Protein AF-A0A392Q2R3-F1 (afdb_monomer_lite)

InterPro domains:
  IPR035892 C2 domain superfamily [SSF49562] (11-77)
  IPR047259 QUIRKY-like [PTHR31425] (8-146)

Organism: NCBI:txid97028

Structure (mmCIF, N/CA/C/O backbone):
data_AF-A0A392Q2R3-F1
#
_entry.id   AF-A0A392Q2R3-F1
#
loop_
_atom_site.group_PDB
_atom_site.id
_atom_site.type_symbol
_atom_site.label_atom_id
_atom_site.label_alt_id
_atom_site.label_comp_id
_atom_site.label_asym_id
_atom_site.label_entity_id
_atom_site.label_seq_id
_atom_site.pdbx_PDB_ins_code
_atom_site.Cartn_x
_atom_site.Cartn_y
_atom_site.Cartn_z
_atom_site.occupancy
_atom_site.B_iso_or_equiv
_atom_site.auth_seq_id
_atom_site.auth_comp_id
_atom_site.auth_asym_id
_atom_site.auth_atom_id
_atom_site.pdbx_PDB_model_num
ATOM 1 N N . MET A 1 1 ? -41.595 -14.490 0.691 1.00 35.50 1 MET A N 1
ATOM 2 C CA . MET A 1 1 ? -40.352 -14.273 1.458 1.00 35.50 1 MET A CA 1
ATOM 3 C C . MET A 1 1 ? -39.769 -12.967 0.968 1.00 35.50 1 MET A C 1
ATOM 5 O O . MET A 1 1 ? -39.323 -12.906 -0.169 1.00 35.50 1 MET A O 1
ATOM 9 N N . PHE A 1 2 ? -39.932 -11.904 1.750 1.00 35.81 2 PHE A N 1
ATOM 10 C CA . PHE A 1 2 ? -39.408 -10.588 1.411 1.00 35.81 2 PHE A CA 1
ATOM 11 C C . PHE A 1 2 ? -37.896 -10.637 1.618 1.00 35.81 2 PHE A C 1
ATOM 13 O O . PHE A 1 2 ? -37.439 -10.858 2.735 1.00 35.81 2 PHE A O 1
ATOM 20 N N . ALA A 1 3 ? -37.138 -10.544 0.528 1.00 39.69 3 ALA A N 1
ATOM 21 C CA . ALA A 1 3 ? -35.714 -10.284 0.609 1.00 39.69 3 ALA A CA 1
ATOM 22 C C . ALA A 1 3 ? -35.568 -8.854 1.131 1.00 39.69 3 ALA A C 1
ATOM 24 O O . ALA A 1 3 ? -35.991 -7.913 0.456 1.00 39.69 3 ALA A O 1
ATOM 25 N N . ASP A 1 4 ? -35.035 -8.708 2.343 1.00 33.91 4 ASP A N 1
ATOM 26 C CA . ASP A 1 4 ? -34.545 -7.422 2.814 1.00 33.91 4 ASP A CA 1
ATOM 27 C C . ASP A 1 4 ? -33.556 -6.912 1.769 1.00 33.91 4 ASP A C 1
ATOM 29 O O . ASP A 1 4 ? -32.521 -7.529 1.504 1.00 33.91 4 ASP A O 1
ATOM 33 N N . VAL A 1 5 ? -33.911 -5.798 1.136 1.00 41.88 5 VAL A N 1
ATOM 34 C CA . VAL A 1 5 ? -32.975 -4.986 0.371 1.00 41.88 5 VAL A CA 1
ATOM 35 C C . VAL A 1 5 ? -32.023 -4.427 1.415 1.00 41.88 5 VAL A C 1
ATOM 37 O O . VAL A 1 5 ? -32.278 -3.383 2.011 1.00 41.88 5 VAL A O 1
ATOM 40 N N . SER A 1 6 ? -30.970 -5.183 1.717 1.00 40.22 6 SER A N 1
ATOM 41 C CA . SER A 1 6 ? -29.863 -4.714 2.530 1.00 40.22 6 SER A CA 1
ATOM 42 C C . SER A 1 6 ? -29.354 -3.448 1.859 1.00 40.22 6 SER A C 1
ATOM 44 O O . SER A 1 6 ? -28.780 -3.524 0.773 1.00 40.22 6 SER A O 1
ATOM 46 N N . GLU A 1 7 ? -29.638 -2.289 2.462 1.00 41.12 7 GLU A N 1
ATOM 47 C CA . GLU A 1 7 ? -28.990 -1.036 2.099 1.00 41.12 7 GLU A CA 1
ATOM 48 C C . GLU A 1 7 ? -27.495 -1.338 1.993 1.00 41.12 7 GLU A C 1
ATOM 50 O O . GLU A 1 7 ? -26.876 -1.687 3.001 1.00 41.12 7 GLU A O 1
ATOM 55 N N . GLU A 1 8 ? -26.927 -1.258 0.785 1.00 47.69 8 GLU A N 1
ATOM 56 C CA . GLU A 1 8 ? -25.481 -1.301 0.557 1.00 47.69 8 GLU A CA 1
ATOM 57 C C . GLU A 1 8 ? -24.883 -0.050 1.205 1.00 47.69 8 GLU A C 1
ATOM 59 O O . GLU A 1 8 ? -24.561 0.951 0.563 1.00 47.69 8 GLU A O 1
ATOM 64 N N . ARG A 1 9 ? -24.811 -0.060 2.535 1.00 56.59 9 ARG A N 1
ATOM 65 C CA . ARG A 1 9 ? -24.023 0.898 3.282 1.00 56.59 9 ARG A CA 1
ATOM 66 C C . ARG A 1 9 ? -22.578 0.538 2.974 1.00 56.59 9 ARG A C 1
ATOM 68 O O . ARG A 1 9 ? -22.182 -0.583 3.282 1.00 56.59 9 ARG A O 1
ATOM 75 N N . PRO A 1 10 ? -21.805 1.450 2.365 1.00 63.62 10 PRO A N 1
ATOM 76 C CA . PRO A 1 10 ? -20.402 1.184 2.106 1.00 63.62 10 PRO A CA 1
ATOM 77 C C . PRO A 1 10 ? -19.717 0.872 3.434 1.00 63.62 10 PRO A C 1
ATOM 79 O O . PRO A 1 10 ? -19.931 1.577 4.430 1.00 63.62 10 PRO A O 1
ATOM 82 N N . ASP A 1 11 ? -18.914 -0.187 3.450 1.00 70.19 11 ASP A N 1
ATOM 83 C CA . ASP A 1 11 ? -18.296 -0.665 4.678 1.00 70.19 11 ASP A CA 1
ATOM 84 C C . ASP A 1 11 ? -17.412 0.429 5.291 1.00 70.19 11 ASP A C 1
ATOM 86 O O . ASP A 1 11 ? -16.599 1.097 4.635 1.00 70.19 11 ASP A O 1
ATOM 90 N N . CYS A 1 12 ? -17.558 0.627 6.601 1.00 73.62 12 CYS A N 1
ATOM 91 C CA . CYS A 1 12 ? -16.758 1.602 7.325 1.00 73.62 12 CYS A CA 1
ATOM 92 C C . CYS A 1 12 ? -15.291 1.152 7.379 1.00 73.62 12 CYS A C 1
ATOM 94 O O . CYS A 1 12 ? -14.956 0.091 7.903 1.00 73.62 12 CYS A O 1
ATOM 96 N N . ARG A 1 13 ? -14.381 2.010 6.905 1.00 79.06 13 ARG A N 1
ATOM 97 C CA . ARG A 1 13 ? -12.929 1.774 6.968 1.00 79.06 13 ARG A CA 1
ATOM 98 C C . ARG A 1 13 ? -12.468 1.776 8.433 1.00 79.06 13 ARG A C 1
ATOM 100 O O . ARG A 1 13 ? -12.448 2.831 9.061 1.00 79.06 13 ARG A O 1
ATOM 107 N N . ILE A 1 14 ? -12.075 0.615 8.961 1.00 83.38 14 ILE A N 1
ATOM 108 C CA . ILE A 1 14 ? -11.600 0.453 10.351 1.00 83.38 14 ILE A CA 1
ATOM 109 C C . ILE A 1 14 ? -10.123 0.852 10.501 1.00 83.38 14 ILE A C 1
ATOM 111 O O . ILE A 1 14 ? -9.738 1.426 11.517 1.00 83.38 14 ILE A O 1
ATOM 115 N N . GLY A 1 15 ? -9.292 0.579 9.491 1.00 85.31 15 GLY A N 1
ATOM 116 C CA . GLY A 1 15 ? -7.872 0.931 9.482 1.00 85.31 15 GLY A CA 1
ATOM 117 C C . GLY A 1 15 ? -7.071 0.141 8.449 1.00 85.31 15 GLY A C 1
ATOM 118 O O . GLY A 1 15 ? -7.587 -0.771 7.806 1.00 85.31 15 GLY A O 1
ATOM 119 N N . LYS A 1 16 ? -5.801 0.515 8.274 1.00 85.94 16 LYS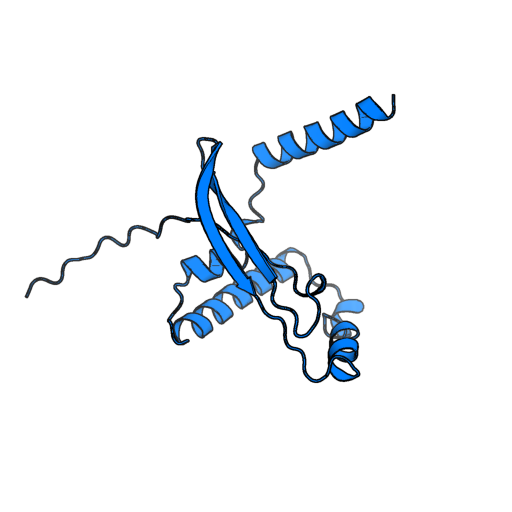 A N 1
ATOM 120 C CA . LYS A 1 16 ? -4.869 -0.123 7.337 1.00 85.94 16 LYS A CA 1
ATOM 121 C C . LYS A 1 16 ? -3.488 -0.230 7.965 1.00 85.94 16 LYS A C 1
ATOM 123 O O . LYS A 1 16 ? -2.903 0.786 8.331 1.00 85.94 16 LYS A O 1
ATOM 128 N N . ILE A 1 17 ? -2.955 -1.447 8.023 1.00 87.44 17 ILE A N 1
ATOM 129 C CA . ILE A 1 17 ? -1.596 -1.727 8.497 1.00 87.44 17 ILE A CA 1
ATOM 130 C C . ILE A 1 17 ? -0.770 -2.208 7.302 1.00 87.44 17 ILE A C 1
ATOM 132 O O . ILE A 1 17 ? -1.223 -3.035 6.512 1.00 87.44 17 ILE A O 1
ATOM 136 N N . ARG A 1 18 ? 0.440 -1.664 7.142 1.00 87.56 18 ARG A N 1
ATOM 137 C CA . ARG A 1 18 ? 1.394 -2.074 6.105 1.00 87.56 18 ARG A CA 1
ATOM 138 C C . ARG A 1 18 ? 2.674 -2.559 6.759 1.00 87.56 18 ARG A C 1
ATOM 140 O O . ARG A 1 18 ? 3.431 -1.755 7.292 1.00 87.56 18 ARG A O 1
ATOM 147 N N . ILE A 1 19 ? 2.914 -3.861 6.674 1.00 88.81 19 ILE A N 1
ATOM 148 C CA . ILE A 1 19 ? 4.134 -4.489 7.176 1.00 88.81 19 ILE A CA 1
ATOM 149 C C . ILE A 1 19 ? 5.076 -4.668 5.992 1.00 88.81 19 ILE A C 1
ATOM 151 O O . ILE A 1 19 ? 4.741 -5.315 4.999 1.00 88.81 19 ILE A O 1
ATOM 155 N N . ARG A 1 20 ? 6.249 -4.042 6.068 1.00 88.00 20 ARG A N 1
ATOM 156 C CA . ARG A 1 20 ? 7.255 -4.140 5.015 1.00 88.00 20 ARG A CA 1
ATOM 157 C C . ARG A 1 20 ? 7.986 -5.472 5.163 1.00 88.00 20 ARG A C 1
ATOM 159 O O . ARG A 1 20 ? 8.679 -5.690 6.144 1.00 88.00 20 ARG A O 1
ATOM 166 N N . VAL A 1 21 ? 7.877 -6.344 4.165 1.00 83.81 21 VAL A N 1
ATOM 167 C CA . VAL A 1 21 ? 8.518 -7.671 4.211 1.00 83.81 21 VAL A CA 1
ATOM 168 C C . VAL A 1 21 ? 10.042 -7.566 4.331 1.00 83.81 21 VAL A C 1
ATOM 170 O O . VAL A 1 21 ? 10.655 -8.356 5.031 1.00 83.81 21 VAL A O 1
ATOM 173 N N . SER A 1 22 ? 10.660 -6.540 3.737 1.00 82.25 22 SER A N 1
ATOM 174 C CA . SER A 1 22 ? 12.117 -6.362 3.793 1.00 82.25 22 SER A CA 1
ATOM 175 C C . SER A 1 22 ? 12.673 -6.026 5.183 1.00 82.25 22 SER A C 1
ATOM 177 O O . SER A 1 22 ? 13.886 -5.974 5.331 1.00 82.25 22 SER A O 1
ATOM 179 N N . THR A 1 23 ? 11.827 -5.712 6.170 1.00 85.19 23 THR A N 1
ATOM 180 C CA . THR A 1 23 ? 12.261 -5.499 7.563 1.00 85.19 23 THR A CA 1
ATOM 181 C C . THR A 1 23 ? 12.065 -6.742 8.430 1.00 85.19 23 THR A C 1
ATOM 183 O O . THR A 1 23 ? 12.388 -6.703 9.612 1.00 85.19 23 THR A O 1
ATOM 186 N N . LEU A 1 24 ? 11.500 -7.820 7.877 1.00 86.69 24 LEU A N 1
ATOM 187 C CA . LEU A 1 24 ? 11.274 -9.077 8.582 1.00 86.69 24 LEU A CA 1
ATOM 188 C C . LEU A 1 24 ? 12.426 -10.047 8.300 1.00 86.69 24 LEU A C 1
ATOM 190 O O . LEU A 1 24 ? 12.812 -10.251 7.150 1.00 86.69 24 LEU A O 1
ATOM 194 N N . GLU A 1 25 ? 12.947 -10.674 9.350 1.00 83.62 25 GLU A N 1
ATOM 195 C CA . GLU A 1 25 ? 13.907 -11.772 9.243 1.00 83.62 25 GLU A CA 1
ATOM 196 C C . GLU A 1 25 ? 13.199 -13.079 8.859 1.00 83.62 25 GLU A C 1
ATOM 198 O O . GLU A 1 25 ? 12.048 -13.326 9.234 1.00 83.62 25 GLU A O 1
ATOM 203 N N . SER A 1 26 ? 13.906 -13.937 8.117 1.00 82.38 26 SER A N 1
ATOM 204 C CA . SER A 1 26 ? 13.385 -15.250 7.727 1.00 82.38 26 SER A CA 1
ATOM 205 C C . SER A 1 26 ? 13.219 -16.159 8.948 1.00 82.38 26 SER A C 1
ATOM 207 O O . SER A 1 26 ? 14.082 -16.215 9.821 1.00 82.38 26 SER A O 1
ATOM 209 N N . ASN A 1 27 ? 12.103 -16.885 8.996 1.00 84.25 27 ASN A N 1
ATOM 210 C CA . ASN A 1 27 ? 11.702 -17.834 10.036 1.00 84.25 27 ASN A CA 1
ATOM 211 C C . ASN A 1 27 ? 11.575 -17.268 11.459 1.00 84.25 27 ASN A C 1
ATOM 213 O O . ASN A 1 27 ? 11.397 -18.036 12.405 1.00 84.25 27 ASN A O 1
ATOM 217 N N . LYS A 1 28 ? 11.566 -15.943 11.621 1.00 87.88 28 LYS A N 1
ATOM 218 C CA . LYS A 1 28 ? 11.314 -15.289 12.907 1.00 87.88 28 LYS A CA 1
ATOM 219 C C . LYS A 1 28 ? 9.851 -14.884 13.043 1.00 87.88 28 LYS A C 1
ATOM 221 O O . LYS A 1 28 ? 9.242 -14.389 12.095 1.00 87.88 28 LYS A O 1
ATOM 226 N N . ILE A 1 29 ? 9.287 -15.116 14.227 1.00 90.88 29 ILE A N 1
ATOM 227 C CA . ILE A 1 29 ? 7.924 -14.707 14.573 1.00 90.88 29 ILE A CA 1
ATOM 228 C C . ILE A 1 29 ? 7.996 -13.312 15.192 1.00 90.88 29 ILE A C 1
ATOM 230 O O . ILE A 1 29 ? 8.650 -13.115 16.215 1.00 90.88 29 ILE A O 1
ATOM 234 N N . TYR A 1 30 ? 7.320 -12.356 14.567 1.00 89.88 30 TYR A N 1
ATOM 235 C CA . TYR A 1 30 ? 7.152 -11.004 15.080 1.00 89.88 30 TYR A CA 1
ATOM 236 C C . TYR A 1 30 ? 5.741 -10.861 15.632 1.00 89.88 30 TYR A C 1
ATOM 238 O O . TYR A 1 30 ? 4.780 -10.850 14.863 1.00 89.88 30 TYR A O 1
ATOM 246 N N . THR A 1 31 ? 5.630 -10.750 16.954 1.00 93.06 31 THR A N 1
ATOM 247 C CA . THR A 1 31 ? 4.371 -10.455 17.642 1.00 93.06 31 THR A CA 1
ATOM 248 C C . THR A 1 31 ? 4.373 -8.985 18.027 1.00 93.06 31 THR A C 1
ATOM 250 O O . THR A 1 31 ? 5.267 -8.523 18.736 1.00 93.06 31 THR A O 1
ATOM 253 N N . SER A 1 32 ? 3.422 -8.212 17.515 1.00 90.94 32 SER A N 1
ATOM 254 C CA . SER A 1 32 ? 3.323 -6.781 17.811 1.00 90.94 32 SER A CA 1
ATOM 255 C C . SER A 1 32 ? 1.872 -6.315 17.784 1.00 90.94 32 SER A C 1
ATOM 257 O O . SER A 1 32 ? 1.083 -6.765 16.952 1.00 90.94 32 SER A O 1
ATOM 259 N N . SER A 1 33 ? 1.541 -5.394 18.691 1.00 91.81 33 SER A N 1
ATOM 260 C CA . SER A 1 33 ? 0.264 -4.679 18.687 1.00 91.81 33 SER A CA 1
ATOM 261 C C . SER A 1 33 ? 0.381 -3.425 17.823 1.00 91.81 33 SER A C 1
ATOM 263 O O . SER A 1 33 ? 1.306 -2.624 17.989 1.00 91.81 33 SER A O 1
ATOM 265 N N . TYR A 1 34 ? -0.546 -3.257 16.884 1.00 90.75 34 TYR A N 1
ATOM 266 C CA . TYR A 1 34 ? -0.597 -2.124 15.968 1.00 90.75 34 TYR A CA 1
ATOM 267 C C . TYR A 1 34 ? -1.897 -1.334 16.161 1.00 90.75 34 TYR A C 1
ATOM 269 O O . TYR A 1 34 ? -2.986 -1.898 16.018 1.00 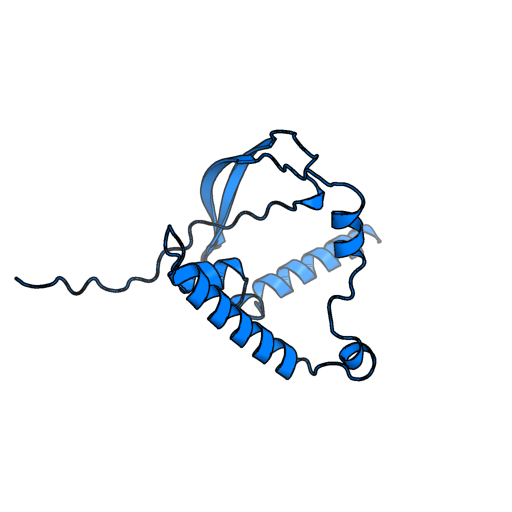90.75 34 TYR A O 1
ATOM 277 N N . PRO A 1 35 ? -1.830 -0.014 16.414 1.00 90.69 35 PRO A N 1
ATOM 278 C CA . PRO A 1 35 ? -3.027 0.806 16.513 1.00 90.69 35 PRO A CA 1
ATOM 279 C C . PRO A 1 35 ? -3.657 1.027 15.133 1.00 90.69 35 PRO A C 1
ATOM 281 O O . PRO A 1 35 ? -2.999 1.444 14.177 1.00 90.69 35 PRO A O 1
ATOM 284 N N . LEU A 1 36 ? -4.967 0.812 15.038 1.00 88.12 36 LEU A N 1
ATOM 285 C CA . LEU A 1 36 ? -5.760 1.119 13.854 1.00 88.12 36 LEU A CA 1
ATOM 286 C C . LEU A 1 36 ? -6.098 2.604 13.840 1.00 88.12 36 LEU A C 1
ATOM 288 O O . LEU A 1 36 ? -6.938 3.083 14.603 1.00 88.12 36 LEU A O 1
ATOM 292 N N . LEU A 1 37 ? -5.424 3.339 12.963 1.00 85.25 37 LEU A N 1
ATOM 293 C CA . LEU A 1 37 ? -5.605 4.775 12.804 1.00 85.25 37 LEU A CA 1
ATOM 294 C C . LEU A 1 37 ? -6.334 5.060 11.489 1.00 85.25 37 LEU A C 1
ATOM 296 O O . LEU A 1 37 ? -5.890 4.642 10.419 1.00 85.25 37 LEU A O 1
ATOM 300 N N . VAL A 1 38 ? -7.436 5.805 11.566 1.00 83.31 38 VAL A N 1
ATOM 301 C CA . VAL A 1 38 ? -8.218 6.231 10.399 1.00 83.31 38 VAL A CA 1
ATOM 302 C C . VAL A 1 38 ? -8.304 7.742 10.366 1.00 83.31 38 VAL A C 1
ATOM 304 O O . VAL A 1 38 ? -8.581 8.398 11.370 1.00 83.31 38 VAL A O 1
ATOM 307 N N . LEU A 1 39 ? -8.071 8.306 9.184 1.00 77.50 39 LEU A N 1
ATOM 308 C CA . LEU A 1 39 ? -8.256 9.727 8.949 1.00 77.50 39 LEU A CA 1
ATOM 309 C C . LEU A 1 39 ? -9.704 9.993 8.529 1.00 77.50 39 LEU A C 1
ATOM 311 O O . LEU A 1 39 ? -10.086 9.741 7.386 1.00 77.50 39 LEU A O 1
ATOM 315 N N . THR A 1 40 ? -10.489 10.541 9.447 1.00 77.56 40 THR A N 1
ATOM 316 C CA . THR A 1 40 ? -11.867 10.982 9.207 1.00 77.56 40 THR A CA 1
ATOM 317 C C . THR A 1 40 ? -11.886 12.489 8.926 1.00 77.56 40 THR A C 1
ATOM 319 O O . THR A 1 40 ? -10.928 13.215 9.210 1.00 77.56 40 THR A O 1
ATOM 322 N N . ARG A 1 41 ? -12.992 13.018 8.383 1.00 74.44 41 ARG A N 1
ATOM 323 C CA . ARG A 1 41 ? -13.168 14.470 8.163 1.00 74.44 41 ARG A CA 1
ATOM 324 C C . ARG A 1 41 ? -12.953 15.290 9.444 1.00 74.44 41 ARG A C 1
ATOM 326 O O . ARG A 1 41 ? -12.417 16.393 9.361 1.00 74.44 41 ARG A O 1
ATOM 333 N N . THR A 1 42 ? -13.288 14.737 10.605 1.00 77.38 42 THR A N 1
ATOM 334 C CA . THR A 1 42 ? -13.137 15.361 11.928 1.00 77.38 42 THR A CA 1
ATOM 335 C C . THR A 1 42 ? -11.727 15.263 12.521 1.00 77.38 42 THR A C 1
ATOM 337 O O . THR A 1 42 ? -11.417 16.017 13.433 1.00 77.38 42 THR A O 1
ATOM 340 N N . GLY A 1 43 ? -10.852 14.394 12.004 1.00 80.25 43 GLY A N 1
ATOM 341 C CA . GLY A 1 43 ? -9.496 14.216 12.530 1.00 80.25 43 GLY A CA 1
ATOM 342 C C . GLY A 1 43 ? -8.978 12.785 12.408 1.00 80.25 43 GLY A C 1
ATOM 343 O O . GLY A 1 43 ? -9.618 11.924 11.803 1.00 80.25 43 GLY A O 1
ATOM 344 N N . LEU A 1 44 ? -7.795 12.541 12.977 1.00 81.94 44 LEU A N 1
ATOM 345 C CA . LEU A 1 44 ? -7.250 11.195 13.127 1.00 81.94 44 LEU A CA 1
ATOM 346 C C . LEU A 1 44 ? -7.959 10.508 14.298 1.00 81.94 44 LEU A C 1
ATOM 348 O O . LEU A 1 44 ? -7.872 10.979 15.430 1.00 81.94 44 LEU A O 1
ATOM 352 N N . LYS A 1 45 ? -8.657 9.407 14.029 1.00 84.12 45 LYS A N 1
ATOM 353 C CA . LYS A 1 45 ? -9.347 8.610 15.043 1.00 84.12 45 LYS A CA 1
ATOM 354 C C . LYS A 1 45 ? -8.630 7.274 15.214 1.00 84.12 45 LYS A C 1
ATOM 356 O O . LYS A 1 45 ? -8.394 6.567 14.234 1.00 84.12 45 LYS A O 1
ATOM 361 N N . LYS A 1 46 ? -8.308 6.925 16.461 1.00 87.44 46 LYS A N 1
ATOM 362 C CA . LYS A 1 46 ? -7.889 5.570 16.833 1.00 87.44 46 LYS A CA 1
ATOM 363 C C . LYS A 1 46 ? -9.144 4.704 16.935 1.00 87.44 46 LYS A C 1
ATOM 365 O O . LYS A 1 46 ? -10.015 4.984 17.752 1.00 87.44 46 LYS A O 1
ATOM 370 N N . MET A 1 47 ? -9.260 3.719 16.054 1.00 88.56 47 MET A N 1
ATOM 371 C CA . MET A 1 47 ? -10.419 2.825 15.953 1.00 88.56 47 MET A CA 1
ATOM 372 C C . MET A 1 47 ? -10.263 1.567 16.811 1.00 88.56 47 MET A C 1
ATOM 374 O O . MET A 1 47 ? -11.259 0.948 17.160 1.00 88.56 47 MET A O 1
ATOM 378 N N . GLY A 1 48 ? -9.030 1.210 17.171 1.00 89.06 48 GLY A N 1
ATOM 379 C CA . GLY A 1 48 ? -8.719 0.040 17.985 1.00 89.06 48 GLY A CA 1
ATOM 380 C C . GLY A 1 48 ? -7.236 -0.302 17.921 1.00 89.06 48 GLY A C 1
ATOM 381 O O . GLY A 1 48 ? -6.431 0.488 17.418 1.00 89.06 48 GLY A O 1
ATOM 382 N N . GLU A 1 49 ? -6.889 -1.483 18.410 1.00 92.06 49 GLU A N 1
ATOM 383 C CA . GLU A 1 49 ? -5.566 -2.093 18.280 1.00 92.06 49 GLU A CA 1
ATOM 384 C C . GLU A 1 49 ? -5.736 -3.512 17.736 1.00 92.06 49 GLU A C 1
ATOM 386 O O . GLU A 1 49 ? -6.723 -4.177 18.048 1.00 92.06 49 GLU A O 1
ATOM 391 N N . ILE A 1 50 ? -4.811 -3.951 16.883 1.00 92.12 50 ILE A N 1
ATOM 392 C CA . ILE A 1 50 ? -4.744 -5.333 16.404 1.00 92.12 50 ILE A CA 1
ATOM 393 C C . ILE A 1 50 ? -3.407 -5.916 16.829 1.00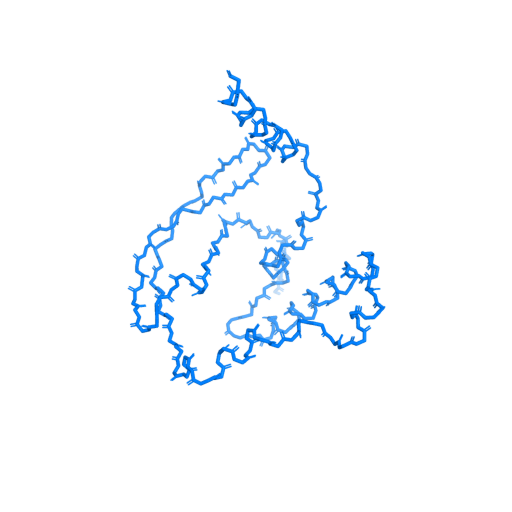 92.12 50 ILE A C 1
ATOM 395 O O . ILE A 1 50 ? -2.353 -5.393 16.463 1.00 92.12 50 ILE A O 1
ATOM 399 N N . GLU A 1 51 ? -3.461 -7.038 17.534 1.00 93.50 51 GLU A N 1
ATOM 400 C CA . GLU A 1 51 ? -2.302 -7.882 17.784 1.00 93.50 51 GLU A CA 1
ATOM 401 C C . GLU A 1 51 ? -2.100 -8.831 16.603 1.00 93.50 51 GLU A C 1
ATOM 403 O O . GLU A 1 51 ? -2.989 -9.603 16.244 1.00 93.50 51 GLU A O 1
ATOM 408 N N . LEU A 1 52 ? -0.932 -8.750 15.966 1.00 92.00 52 LEU A N 1
ATOM 409 C CA . LEU A 1 52 ? -0.564 -9.611 14.847 1.00 92.00 52 LEU A CA 1
ATOM 410 C C . LEU A 1 52 ? 0.711 -10.379 15.178 1.00 92.00 52 LEU A C 1
ATOM 412 O O . LEU A 1 52 ? 1.694 -9.798 15.640 1.00 92.00 52 LEU A O 1
ATOM 416 N N . ALA A 1 53 ? 0.696 -11.675 14.871 1.00 92.69 53 ALA A N 1
ATOM 417 C CA . ALA A 1 53 ? 1.877 -12.524 14.836 1.00 92.69 53 ALA A CA 1
ATOM 418 C C . ALA A 1 53 ? 2.201 -12.851 13.374 1.00 92.69 53 ALA A C 1
ATOM 420 O O . ALA A 1 53 ? 1.450 -13.559 12.703 1.00 92.69 53 ALA A O 1
ATOM 421 N N . VAL A 1 54 ? 3.309 -12.316 12.863 1.00 90.88 54 VAL A N 1
ATOM 422 C CA . VAL A 1 54 ? 3.731 -12.507 11.470 1.00 90.88 54 VAL A CA 1
ATOM 423 C C . VAL A 1 54 ? 5.040 -13.277 11.436 1.00 90.88 54 VAL A C 1
ATOM 425 O O . VAL A 1 54 ? 6.024 -12.877 12.055 1.00 90.88 54 VAL A O 1
ATOM 428 N N . ARG A 1 55 ? 5.061 -14.374 10.675 1.00 90.44 55 ARG A N 1
ATOM 429 C CA . ARG A 1 55 ? 6.275 -15.128 10.359 1.00 90.44 55 ARG A CA 1
ATOM 430 C C . ARG A 1 55 ? 6.522 -15.064 8.864 1.00 90.44 55 ARG A C 1
ATOM 432 O O . ARG A 1 55 ? 5.729 -15.587 8.084 1.00 90.44 55 ARG A O 1
ATOM 439 N N . PHE A 1 56 ? 7.631 -14.452 8.475 1.00 85.44 56 PHE A N 1
ATOM 440 C CA . PHE A 1 56 ? 8.087 -14.502 7.096 1.00 85.44 56 PHE A CA 1
ATOM 441 C C . PHE A 1 56 ? 8.941 -15.755 6.901 1.00 85.44 56 PHE A C 1
ATOM 443 O O . PHE A 1 56 ? 9.944 -15.923 7.584 1.00 85.44 56 PHE A O 1
ATOM 450 N N . ALA A 1 57 ? 8.540 -16.643 5.997 1.00 83.56 57 ALA A N 1
ATOM 451 C CA . ALA A 1 57 ? 9.310 -17.827 5.636 1.00 83.56 57 ALA A CA 1
ATOM 452 C C . ALA A 1 57 ? 9.641 -17.756 4.144 1.00 83.56 57 ALA A C 1
ATOM 454 O O . ALA A 1 57 ? 8.742 -17.786 3.306 1.00 83.56 57 ALA A O 1
ATOM 455 N N . CYS A 1 58 ? 10.928 -17.646 3.819 1.00 71.88 58 CYS A N 1
ATOM 456 C CA . CYS A 1 58 ? 11.418 -17.738 2.449 1.00 71.88 58 CYS A CA 1
ATOM 457 C C . CYS A 1 58 ? 12.396 -18.919 2.366 1.00 71.88 58 CYS A C 1
ATOM 459 O O . CYS A 1 58 ? 13.498 -18.815 2.910 1.00 71.88 58 CYS A O 1
ATOM 461 N N . PRO A 1 59 ? 11.999 -20.051 1.753 1.00 67.00 59 PRO A N 1
ATOM 462 C CA . PRO A 1 59 ? 12.823 -21.260 1.721 1.00 67.00 59 PRO A CA 1
ATOM 463 C C . PRO A 1 59 ? 14.084 -21.110 0.853 1.00 67.00 59 PRO A C 1
ATOM 465 O O . PRO A 1 59 ? 15.068 -21.796 1.104 1.00 67.00 59 PRO A O 1
ATOM 468 N N . SER A 1 60 ? 14.092 -20.190 -0.116 1.00 63.12 60 SER A N 1
ATOM 469 C CA . SER A 1 60 ? 15.208 -19.936 -1.036 1.00 63.12 60 SER A CA 1
ATOM 470 C C . SER A 1 60 ? 15.639 -18.464 -1.012 1.00 63.12 60 SER A C 1
ATOM 472 O O . SER A 1 60 ? 15.603 -17.767 -2.023 1.00 63.12 60 SER A O 1
ATOM 474 N N . PHE A 1 61 ? 16.078 -17.982 0.161 1.00 62.03 61 PHE A N 1
ATOM 475 C CA . PHE A 1 61 ? 16.589 -16.610 0.352 1.00 62.03 61 PHE A CA 1
ATOM 476 C C . PHE A 1 61 ? 17.714 -16.241 -0.645 1.00 62.03 61 PHE A C 1
ATOM 478 O O . PHE A 1 61 ? 17.861 -15.078 -1.026 1.00 62.03 61 PHE A O 1
ATOM 485 N N . MET A 1 62 ? 18.456 -17.243 -1.129 1.00 56.09 62 MET A N 1
ATOM 486 C CA . MET A 1 62 ? 19.385 -17.165 -2.258 1.00 56.09 62 MET A CA 1
ATOM 487 C C . MET A 1 62 ? 19.268 -18.442 -3.103 1.00 56.09 62 MET A C 1
ATOM 489 O O . MET A 1 62 ? 19.201 -19.512 -2.495 1.00 56.09 62 MET A O 1
ATOM 493 N N . PRO A 1 63 ? 19.260 -18.396 -4.455 1.00 64.50 63 PRO A N 1
ATOM 494 C CA . PRO A 1 63 ? 19.457 -17.258 -5.371 1.00 64.50 63 PRO A CA 1
ATOM 495 C C . PRO A 1 63 ? 18.168 -16.599 -5.918 1.00 64.50 63 PRO A C 1
ATOM 497 O O . PRO A 1 63 ? 18.237 -15.517 -6.505 1.00 64.50 63 PRO A O 1
ATOM 500 N N . ASP A 1 64 ? 16.994 -17.197 -5.712 1.00 69.19 64 ASP A N 1
ATOM 501 C CA . ASP A 1 64 ? 15.765 -16.806 -6.422 1.00 69.19 64 ASP A CA 1
ATOM 502 C C . ASP A 1 64 ? 15.204 -15.444 -5.989 1.00 69.19 64 ASP A C 1
ATOM 504 O O . ASP A 1 64 ? 14.840 -14.621 -6.830 1.00 69.19 64 ASP A O 1
ATOM 508 N N . THR A 1 65 ? 15.172 -15.141 -4.686 1.00 72.44 65 THR A N 1
ATOM 509 C CA . THR A 1 65 ? 14.651 -13.847 -4.208 1.00 72.44 65 THR A CA 1
ATOM 510 C C . THR A 1 65 ? 15.501 -12.668 -4.659 1.00 72.44 65 THR A C 1
ATOM 512 O O . THR A 1 65 ? 14.958 -11.647 -5.080 1.00 72.44 65 THR A O 1
ATOM 515 N N . CYS A 1 66 ? 16.829 -12.794 -4.616 1.00 72.81 66 CYS A N 1
ATOM 516 C CA . CYS A 1 66 ? 17.730 -11.751 -5.109 1.00 72.81 66 CYS A CA 1
ATOM 517 C C . CYS A 1 66 ? 17.555 -11.526 -6.617 1.00 72.81 66 CYS A C 1
ATOM 519 O O . CYS A 1 66 ? 17.557 -10.377 -7.060 1.00 72.81 66 CYS A O 1
ATOM 521 N N . ALA A 1 67 ? 17.337 -12.596 -7.389 1.00 79.62 67 ALA A N 1
ATOM 522 C CA . ALA A 1 67 ? 17.063 -12.492 -8.817 1.00 79.62 67 ALA A CA 1
ATOM 523 C C . ALA A 1 67 ? 15.760 -11.724 -9.098 1.00 79.62 67 ALA A C 1
ATOM 525 O O . ALA A 1 67 ? 15.748 -10.872 -9.982 1.00 79.62 67 ALA A O 1
ATOM 526 N N . VAL A 1 68 ? 14.698 -11.944 -8.312 1.00 80.00 68 VAL A N 1
ATOM 527 C CA . VAL A 1 68 ? 13.430 -11.199 -8.439 1.00 80.00 68 VAL A CA 1
ATOM 528 C C . VAL A 1 68 ? 13.621 -9.702 -8.174 1.00 80.00 68 VAL A C 1
ATOM 530 O O . VAL A 1 68 ? 13.094 -8.883 -8.922 1.00 80.00 68 VAL A O 1
ATOM 533 N N . TYR A 1 69 ? 14.411 -9.316 -7.166 1.00 79.50 69 TYR A N 1
ATOM 534 C CA . TYR A 1 69 ? 14.700 -7.896 -6.911 1.00 79.50 69 TYR A CA 1
ATOM 535 C C . TYR A 1 69 ? 15.556 -7.244 -8.006 1.00 79.50 69 TYR A C 1
ATOM 537 O O . TYR A 1 69 ? 15.476 -6.031 -8.196 1.00 79.50 69 TYR A O 1
ATOM 545 N N . GLY A 1 70 ? 16.364 -8.032 -8.720 1.00 80.44 70 GLY A N 1
ATOM 546 C CA . GLY A 1 70 ? 17.163 -7.566 -9.853 1.00 80.44 70 GLY A CA 1
ATOM 547 C C . GLY A 1 70 ? 16.394 -7.473 -11.174 1.00 80.44 70 GLY A C 1
ATOM 548 O O . GLY A 1 70 ? 16.912 -6.904 -12.136 1.00 80.44 70 GLY A O 1
ATOM 549 N N . GLN A 1 71 ? 15.176 -8.018 -11.257 1.00 83.44 71 GLN A N 1
ATOM 550 C CA . GLN A 1 71 ? 14.394 -7.972 -12.489 1.00 83.44 71 GLN A CA 1
ATOM 551 C C . GLN A 1 71 ? 13.866 -6.553 -12.758 1.00 83.44 71 GLN A C 1
ATOM 553 O O . GLN A 1 71 ? 13.350 -5.890 -11.854 1.00 83.44 71 GLN A O 1
ATOM 558 N N . PRO A 1 72 ? 13.966 -6.064 -14.009 1.00 83.88 72 PRO A N 1
ATOM 559 C CA . PRO A 1 72 ? 13.433 -4.760 -14.365 1.00 83.88 72 PRO A CA 1
ATOM 560 C C . PRO A 1 72 ? 11.910 -4.750 -14.190 1.00 83.88 72 PRO A C 1
ATOM 562 O O . PRO A 1 72 ? 11.206 -5.610 -14.715 1.00 83.88 72 PRO A O 1
ATOM 565 N N . LEU A 1 73 ? 11.403 -3.743 -13.473 1.00 82.31 73 LEU A N 1
ATOM 566 C CA . LEU A 1 73 ? 9.972 -3.592 -13.172 1.00 82.31 73 LEU A CA 1
ATOM 567 C C . LEU A 1 73 ? 9.105 -3.437 -14.426 1.00 82.31 73 LEU A C 1
ATOM 569 O O . LEU A 1 73 ? 7.911 -3.729 -14.397 1.00 82.31 73 LEU A O 1
ATOM 573 N N . LEU A 1 74 ? 9.692 -2.926 -15.508 1.00 83.44 74 LEU A N 1
ATOM 574 C CA . LEU A 1 74 ? 9.014 -2.719 -16.777 1.00 83.44 74 LEU A CA 1
ATOM 575 C C . LEU A 1 74 ? 9.711 -3.512 -17.889 1.00 83.44 74 LEU A C 1
ATOM 577 O O . LEU A 1 74 ? 10.922 -3.725 -17.847 1.00 83.44 74 LEU A O 1
ATOM 581 N N . PRO A 1 75 ? 8.976 -3.916 -18.934 1.00 87.69 75 PRO A N 1
ATOM 582 C CA . PRO A 1 75 ? 9.577 -4.400 -20.168 1.00 87.69 75 PRO A CA 1
ATOM 583 C C . PRO A 1 75 ? 10.631 -3.427 -20.717 1.00 87.69 75 PRO A C 1
ATOM 585 O O . PRO A 1 75 ? 10.444 -2.209 -20.667 1.00 87.69 75 PRO A O 1
ATOM 588 N N . LYS A 1 76 ? 11.702 -3.962 -21.323 1.00 85.25 76 LYS A N 1
ATOM 589 C CA . LYS A 1 76 ? 12.837 -3.182 -21.866 1.00 85.25 76 LYS A CA 1
ATOM 590 C C . LYS A 1 76 ? 12.406 -2.008 -22.762 1.00 85.25 76 LYS A C 1
ATOM 592 O O . LYS A 1 76 ? 13.011 -0.942 -22.712 1.00 85.25 76 LYS A O 1
ATOM 597 N N . MET A 1 77 ? 11.325 -2.177 -23.526 1.00 89.38 77 MET A N 1
ATOM 598 C CA . MET A 1 77 ? 10.757 -1.143 -24.397 1.00 89.38 77 MET A CA 1
ATOM 599 C C . MET A 1 77 ? 10.403 0.153 -23.649 1.00 89.38 77 MET A C 1
ATOM 601 O O . MET A 1 77 ? 10.622 1.238 -24.181 1.00 89.38 77 MET A O 1
ATOM 605 N N . HIS A 1 78 ? 9.892 0.067 -22.417 1.00 87.00 78 HIS A N 1
ATOM 606 C CA . HIS A 1 78 ? 9.430 1.244 -21.675 1.00 87.00 78 HIS A CA 1
ATOM 607 C C . HIS A 1 78 ? 10.556 2.091 -21.077 1.00 87.00 78 HIS A C 1
ATOM 609 O O . HIS A 1 78 ? 10.312 3.234 -20.703 1.00 87.00 78 HIS A O 1
ATOM 615 N N . TYR A 1 79 ? 11.786 1.574 -21.040 1.00 84.94 79 TYR A N 1
ATOM 616 C CA . TYR A 1 79 ? 12.963 2.380 -20.708 1.00 84.94 79 TYR A CA 1
ATOM 617 C C . TYR A 1 79 ? 13.396 3.273 -21.874 1.00 84.94 79 TYR A C 1
ATOM 619 O O . TYR A 1 79 ? 13.961 4.336 -21.650 1.00 84.94 79 TYR A O 1
ATOM 627 N N . ILE A 1 80 ? 13.103 2.859 -23.110 1.00 90.44 80 ILE A N 1
ATOM 628 C CA . ILE A 1 80 ? 13.367 3.645 -24.323 1.00 90.44 80 ILE A CA 1
ATOM 629 C C . ILE A 1 80 ? 12.183 4.579 -24.610 1.00 90.44 80 ILE A C 1
ATOM 631 O O . ILE A 1 80 ? 12.368 5.724 -25.014 1.00 90.44 80 ILE A O 1
ATOM 635 N N . ARG A 1 81 ? 10.953 4.100 -24.380 1.00 88.62 81 ARG A N 1
ATOM 636 C CA . ARG A 1 81 ? 9.712 4.851 -24.588 1.00 88.62 81 ARG A CA 1
ATOM 637 C C . ARG A 1 81 ? 8.895 4.917 -23.291 1.00 88.62 81 ARG A C 1
ATOM 639 O O . ARG A 1 81 ? 8.093 4.007 -23.043 1.00 88.62 81 ARG A O 1
ATOM 646 N N . PRO A 1 82 ? 9.073 5.971 -22.472 1.00 86.75 82 PRO A N 1
ATOM 647 C CA . PRO A 1 82 ? 8.390 6.073 -21.190 1.00 86.75 82 PRO A CA 1
ATOM 648 C C . PRO A 1 82 ? 6.872 6.142 -21.375 1.00 86.75 82 PRO A C 1
ATOM 650 O O . PRO A 1 82 ? 6.364 6.721 -22.339 1.00 86.75 82 PRO A O 1
ATOM 653 N N . LEU A 1 83 ? 6.142 5.540 -20.436 1.00 87.62 83 LEU A N 1
ATOM 654 C CA . LEU A 1 83 ? 4.688 5.661 -20.368 1.00 87.62 83 LEU A CA 1
ATOM 655 C C . LEU A 1 83 ? 4.317 7.072 -19.906 1.00 87.62 83 LEU A C 1
ATOM 657 O O . LEU A 1 83 ? 4.884 7.588 -18.944 1.00 87.62 83 LEU A O 1
ATOM 661 N N . GLY A 1 84 ? 3.341 7.685 -20.574 1.00 88.69 84 GLY A N 1
ATOM 662 C CA . GLY A 1 84 ? 2.785 8.955 -20.115 1.00 88.69 84 GLY A CA 1
ATOM 663 C C . GLY A 1 84 ? 2.089 8.787 -18.762 1.00 88.69 84 GLY A C 1
ATOM 664 O O . GLY A 1 84 ? 1.478 7.751 -18.503 1.00 88.69 84 GLY A O 1
ATOM 665 N N . VAL A 1 85 ? 2.123 9.822 -17.919 1.00 85.38 85 VAL A N 1
ATOM 666 C CA . VAL A 1 85 ? 1.526 9.792 -16.567 1.00 85.38 85 VAL A CA 1
ATOM 667 C C . VAL A 1 85 ? 0.043 9.401 -16.611 1.00 85.38 85 VAL A C 1
ATOM 669 O O . V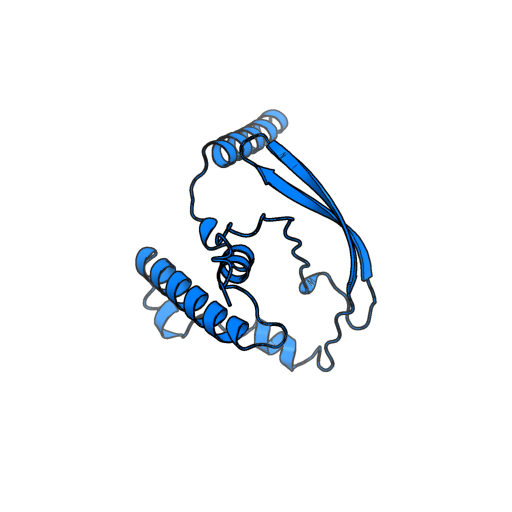AL A 1 85 ? -0.400 8.554 -15.841 1.00 85.38 85 VAL A O 1
ATOM 672 N N . ALA A 1 86 ? -0.713 9.942 -17.571 1.00 86.31 86 ALA A N 1
ATOM 673 C CA . ALA A 1 86 ? -2.126 9.605 -17.757 1.00 86.31 86 ALA A CA 1
ATOM 674 C C . ALA A 1 86 ? -2.341 8.132 -18.151 1.00 86.31 86 ALA A C 1
ATOM 676 O O . ALA A 1 86 ? -3.271 7.484 -17.675 1.00 86.31 86 ALA A O 1
ATOM 677 N N . GLN A 1 87 ? -1.462 7.582 -18.993 1.00 87.44 87 GLN A N 1
ATOM 678 C CA . GLN A 1 87 ? -1.528 6.182 -19.407 1.00 87.44 87 GLN A CA 1
ATOM 679 C C . GLN A 1 87 ? -1.166 5.247 -18.249 1.00 87.44 87 GLN A C 1
ATOM 681 O O . GLN A 1 87 ? -1.820 4.225 -18.058 1.00 87.44 87 GLN A O 1
ATOM 686 N N . GLN A 1 88 ? -0.156 5.603 -17.454 1.00 86.88 88 GLN A N 1
ATOM 687 C CA . GLN A 1 88 ? 0.217 4.853 -16.260 1.00 86.88 88 GLN A CA 1
ATOM 688 C C . GLN A 1 88 ? -0.933 4.812 -15.246 1.00 86.88 88 GLN A C 1
ATOM 690 O O . GLN A 1 88 ? -1.208 3.751 -14.687 1.00 86.88 88 GLN A O 1
ATOM 695 N N . GLU A 1 89 ? -1.642 5.926 -15.057 1.00 84.38 89 GLU A N 1
ATOM 696 C CA . GLU A 1 89 ? -2.799 5.979 -14.161 1.00 84.38 89 GLU A CA 1
ATOM 697 C C . GLU A 1 89 ? -3.973 5.139 -14.683 1.00 84.38 89 GLU A C 1
ATOM 699 O O . GLU A 1 89 ? -4.568 4.360 -13.936 1.00 84.38 89 GLU A O 1
ATOM 704 N N . ALA A 1 90 ? -4.251 5.193 -15.990 1.00 87.88 90 ALA A N 1
ATOM 705 C CA . ALA A 1 90 ? -5.258 4.336 -16.613 1.00 87.88 90 ALA A CA 1
ATOM 706 C C . ALA A 1 90 ? -4.928 2.840 -16.444 1.00 87.88 90 ALA A C 1
ATOM 708 O O . ALA A 1 90 ? -5.801 2.044 -16.084 1.00 87.88 90 ALA A O 1
ATOM 709 N N . LEU A 1 91 ? -3.659 2.460 -16.640 1.00 89.06 91 LEU A N 1
ATOM 710 C CA . LEU A 1 91 ? -3.180 1.091 -16.434 1.00 89.06 91 LEU A CA 1
ATOM 711 C C . LEU A 1 91 ? -3.275 0.665 -14.964 1.00 89.06 91 LEU A C 1
ATOM 713 O O . LEU A 1 91 ? -3.700 -0.457 -14.690 1.00 89.06 91 LEU A O 1
ATOM 717 N N . ARG A 1 92 ? -2.958 1.549 -14.007 1.00 86.81 92 ARG A N 1
ATOM 718 C CA . ARG A 1 92 ? -3.159 1.281 -12.571 1.00 86.81 92 ARG A CA 1
ATOM 719 C C . ARG A 1 92 ? -4.625 1.047 -12.234 1.00 86.81 92 ARG A C 1
ATOM 721 O O . ARG A 1 92 ? -4.939 0.105 -11.503 1.00 86.81 92 ARG A O 1
ATOM 728 N N . GLY A 1 93 ? -5.520 1.869 -12.777 1.00 88.19 93 GLY A N 1
ATOM 729 C CA . GLY A 1 93 ? -6.960 1.704 -12.608 1.00 88.19 93 GLY A CA 1
ATOM 730 C C . GLY A 1 93 ? -7.452 0.362 -13.156 1.00 88.19 93 GLY A C 1
ATOM 731 O O . GLY A 1 93 ? -8.191 -0.351 -12.474 1.00 88.19 93 GLY A O 1
ATOM 732 N N . ALA A 1 94 ? -7.002 -0.024 -14.353 1.00 90.75 94 ALA A N 1
ATOM 733 C CA . ALA A 1 94 ? -7.326 -1.316 -14.958 1.00 90.75 94 ALA A CA 1
ATOM 734 C C . ALA A 1 94 ? -6.778 -2.498 -14.140 1.00 90.75 94 ALA A C 1
ATOM 736 O O . ALA A 1 94 ? -7.521 -3.432 -13.840 1.00 90.75 94 ALA A O 1
ATOM 737 N N . ALA A 1 95 ? -5.517 -2.430 -13.705 1.00 90.81 95 ALA A N 1
ATOM 738 C CA . ALA A 1 95 ? -4.899 -3.447 -12.857 1.00 90.81 95 ALA A CA 1
ATOM 739 C C . ALA A 1 95 ? -5.653 -3.618 -11.530 1.00 90.81 95 ALA A C 1
ATOM 741 O O . ALA A 1 95 ? -5.951 -4.738 -11.129 1.00 90.81 95 ALA A O 1
ATOM 742 N N . THR A 1 96 ? -6.050 -2.514 -10.892 1.00 90.25 96 THR A N 1
ATOM 743 C CA . THR A 1 96 ? -6.848 -2.530 -9.654 1.00 90.25 96 THR A CA 1
ATOM 744 C C . THR A 1 96 ? -8.188 -3.237 -9.860 1.00 90.25 96 THR A C 1
ATOM 746 O O . THR A 1 96 ? -8.592 -4.040 -9.021 1.00 90.25 96 THR A O 1
ATOM 749 N N . LYS A 1 97 ? -8.874 -2.980 -10.984 1.00 90.12 97 LYS A N 1
ATOM 750 C CA . LYS A 1 97 ? -10.133 -3.662 -11.325 1.00 90.12 97 LYS A CA 1
ATOM 751 C C . LYS A 1 97 ? -9.932 -5.167 -11.511 1.00 90.12 97 LYS A C 1
ATOM 753 O O . LYS A 1 97 ? -10.715 -5.934 -10.959 1.00 90.12 97 LYS A O 1
ATOM 758 N N . MET A 1 98 ? -8.885 -5.581 -12.229 1.00 92.69 98 MET A N 1
ATOM 759 C CA . MET A 1 98 ? -8.573 -7.002 -12.438 1.00 92.69 98 MET A CA 1
ATOM 760 C C . MET A 1 98 ? -8.254 -7.715 -11.122 1.00 92.69 98 MET A C 1
ATOM 762 O O . MET A 1 98 ? -8.851 -8.744 -10.825 1.00 92.69 98 MET A O 1
ATOM 766 N N . VAL A 1 99 ? -7.386 -7.133 -10.288 1.00 92.56 99 VAL A N 1
ATOM 767 C CA . VAL A 1 99 ? -7.049 -7.697 -8.971 1.00 92.56 99 VAL A CA 1
ATOM 768 C C . VAL A 1 99 ? -8.295 -7.815 -8.095 1.00 92.56 99 VAL A C 1
ATOM 770 O O . VAL A 1 99 ? -8.485 -8.828 -7.430 1.00 92.56 99 VAL A O 1
ATOM 773 N N . ALA A 1 100 ? -9.181 -6.819 -8.130 1.00 90.75 100 ALA A N 1
ATOM 774 C CA . ALA A 1 100 ? -10.421 -6.869 -7.370 1.00 90.75 100 ALA A CA 1
ATOM 775 C C . ALA A 1 100 ? -11.376 -7.969 -7.867 1.00 90.75 100 ALA A C 1
ATOM 777 O O . ALA A 1 100 ? -12.012 -8.625 -7.054 1.00 90.75 100 ALA A O 1
ATOM 778 N N . GLN A 1 101 ? -11.444 -8.221 -9.179 1.00 91.94 101 GLN A N 1
ATOM 779 C CA . GLN A 1 101 ? -12.208 -9.346 -9.733 1.00 91.94 101 GLN A CA 1
ATOM 780 C C . GLN A 1 101 ? -11.609 -10.707 -9.360 1.00 91.94 101 GLN A C 1
ATOM 782 O O . GLN A 1 101 ? -12.355 -11.657 -9.135 1.00 91.94 101 GLN A O 1
ATOM 787 N N . TRP A 1 102 ? -10.281 -10.820 -9.297 1.00 92.44 102 TRP A N 1
ATOM 788 C CA . TRP A 1 102 ? -9.616 -12.056 -8.882 1.00 92.44 102 TRP A CA 1
ATOM 789 C C . TRP A 1 102 ? -9.825 -12.343 -7.396 1.00 92.44 102 TRP A C 1
ATOM 791 O O . TRP A 1 102 ? -10.189 -13.459 -7.040 1.00 92.44 102 TRP A O 1
ATOM 801 N N . LEU A 1 103 ? -9.679 -11.331 -6.539 1.00 91.62 103 LEU A N 1
ATOM 802 C CA . LEU A 1 103 ? -9.900 -11.460 -5.096 1.00 91.62 103 LEU A CA 1
ATOM 803 C C . LEU A 1 103 ? -11.384 -11.612 -4.720 1.00 91.62 103 LEU A C 1
ATOM 805 O O . LEU A 1 103 ? -11.698 -12.145 -3.663 1.00 91.62 103 LEU A O 1
ATOM 809 N N . ALA A 1 104 ? -12.317 -11.221 -5.588 1.00 90.31 104 ALA A N 1
ATOM 810 C CA . ALA A 1 104 ? -13.730 -11.551 -5.397 1.00 90.31 104 ALA A CA 1
ATOM 811 C C . ALA A 1 104 ? -14.002 -13.064 -5.514 1.00 90.31 104 ALA A C 1
ATOM 813 O O . ALA A 1 104 ? -15.012 -13.546 -5.012 1.00 90.31 104 ALA A O 1
ATOM 814 N N . ARG A 1 105 ? -13.108 -13.814 -6.177 1.00 90.44 105 ARG A N 1
ATOM 815 C CA . ARG A 1 105 ? -13.202 -15.272 -6.355 1.00 90.44 105 ARG A CA 1
ATOM 816 C C . ARG A 1 105 ? -12.317 -16.059 -5.385 1.00 90.44 105 ARG A C 1
ATOM 818 O O . ARG A 1 105 ? -12.312 -17.283 -5.459 1.00 90.44 105 ARG A O 1
ATOM 825 N N . SER A 1 106 ? -11.531 -15.392 -4.538 1.00 91.06 106 SER A N 1
ATOM 826 C CA . SER A 1 106 ? -10.721 -16.078 -3.528 1.00 91.06 106 SER A CA 1
ATOM 827 C C . SER A 1 106 ? -11.579 -16.541 -2.354 1.00 91.06 106 SER A C 1
ATOM 829 O O . SER A 1 106 ? -12.669 -16.025 -2.133 1.00 91.06 106 SER A O 1
ATOM 831 N N . GLU A 1 107 ? -11.060 -17.473 -1.562 1.00 89.94 107 GLU A N 1
ATOM 832 C CA . GLU A 1 107 ? -11.639 -17.867 -0.278 1.00 89.94 107 GLU A CA 1
ATOM 833 C C . GLU A 1 107 ? -10.760 -17.303 0.850 1.00 89.94 107 GLU A C 1
ATOM 835 O O . GLU A 1 107 ? -9.603 -17.716 0.969 1.00 89.94 107 GLU A O 1
ATOM 840 N N . PRO A 1 108 ? -11.239 -16.355 1.678 1.00 86.25 108 PRO A N 1
ATOM 841 C CA . PRO A 1 108 ? -12.540 -15.670 1.642 1.00 86.25 108 PRO A CA 1
ATOM 842 C C . PRO A 1 108 ? -12.669 -14.629 0.502 1.00 86.25 108 PRO A C 1
ATOM 844 O O . PRO A 1 108 ? -11.658 -14.045 0.088 1.00 86.25 108 PRO A O 1
ATOM 847 N N . PRO A 1 109 ? -13.898 -14.362 0.006 1.00 85.06 109 PRO A N 1
ATOM 848 C CA . PRO A 1 109 ? -14.123 -13.390 -1.061 1.00 85.06 109 PRO A CA 1
ATOM 849 C C . PRO A 1 109 ? -13.921 -11.968 -0.537 1.00 85.06 109 PRO A C 1
ATOM 851 O O . PRO A 1 109 ? -14.522 -11.561 0.457 1.00 85.06 109 PRO A O 1
ATOM 854 N N . MET A 1 110 ? -13.073 -11.194 -1.212 1.00 86.06 110 MET A N 1
ATOM 855 C CA . MET A 1 110 ? -12.813 -9.799 -0.854 1.00 86.06 110 MET A CA 1
ATOM 856 C C . MET A 1 110 ? -13.660 -8.861 -1.710 1.00 86.06 110 MET A C 1
ATOM 858 O O . MET A 1 110 ? -13.632 -8.922 -2.940 1.00 86.06 110 MET A O 1
ATOM 862 N N . GLY A 1 111 ? -14.368 -7.938 -1.059 1.00 86.12 111 GLY A N 1
ATOM 863 C CA . GLY A 1 111 ? -15.136 -6.904 -1.747 1.00 86.12 111 GLY A CA 1
ATOM 864 C C . GLY A 1 111 ? -14.249 -5.949 -2.552 1.00 86.12 111 GLY A C 1
ATOM 865 O O . GLY A 1 111 ? -13.121 -5.622 -2.167 1.00 86.12 111 GLY A O 1
ATOM 866 N N . HIS A 1 112 ? -14.780 -5.431 -3.662 1.00 85.50 112 HIS A N 1
ATOM 867 C CA . HIS A 1 112 ? -14.068 -4.470 -4.512 1.00 85.50 112 HIS A CA 1
ATOM 868 C C . HIS A 1 112 ? -13.626 -3.206 -3.751 1.00 85.50 112 HIS A C 1
ATOM 870 O O . HIS A 1 112 ? -12.585 -2.624 -4.067 1.00 85.50 112 HIS A O 1
ATOM 876 N N . GLU A 1 113 ? -14.391 -2.789 -2.742 1.00 84.88 113 GLU A N 1
ATOM 877 C CA . GLU A 1 113 ? -14.093 -1.633 -1.889 1.00 84.88 113 GLU A CA 1
ATOM 878 C C . GLU A 1 113 ? -12.822 -1.840 -1.062 1.00 84.88 113 GLU A C 1
ATOM 880 O O . GLU A 1 113 ? -11.947 -0.969 -1.024 1.00 84.88 113 GLU A O 1
ATOM 885 N N . VAL A 1 114 ? -12.682 -3.032 -0.475 1.00 86.06 114 VAL A N 1
ATOM 886 C CA . VAL A 1 114 ? -11.519 -3.431 0.325 1.00 86.06 114 VAL A CA 1
ATOM 887 C C . VAL A 1 114 ? -10.266 -3.425 -0.542 1.00 86.06 114 VAL A C 1
ATOM 889 O O . VAL A 1 114 ? -9.244 -2.864 -0.150 1.00 86.06 114 VAL A O 1
ATOM 892 N N . VAL A 1 115 ? -10.348 -3.969 -1.758 1.00 88.19 115 VAL A N 1
ATOM 893 C CA . VAL A 1 115 ? -9.206 -4.025 -2.683 1.00 88.19 115 VAL A CA 1
ATOM 894 C C . VAL A 1 115 ? -8.785 -2.629 -3.147 1.00 88.19 115 VAL A C 1
ATOM 896 O O . VAL A 1 115 ? -7.591 -2.320 -3.164 1.00 88.19 115 VAL A O 1
ATOM 899 N N . ARG A 1 116 ? -9.740 -1.741 -3.458 1.00 85.06 116 ARG A N 1
ATOM 900 C CA . ARG A 1 116 ? -9.442 -0.333 -3.787 1.00 85.06 116 ARG A CA 1
ATOM 901 C C . ARG A 1 116 ? -8.760 0.388 -2.624 1.00 85.06 116 ARG A C 1
ATOM 903 O O . ARG A 1 116 ? -7.791 1.119 -2.839 1.00 85.06 116 ARG A O 1
ATOM 910 N N . TYR A 1 117 ? -9.221 0.146 -1.397 1.00 83.06 117 TYR A N 1
ATOM 911 C CA . TYR A 1 117 ? -8.615 0.698 -0.187 1.00 83.06 117 TYR A CA 1
ATOM 912 C C . TYR A 1 117 ? -7.220 0.107 0.096 1.00 83.06 117 TYR A C 1
ATOM 914 O O . TYR A 1 117 ? -6.290 0.821 0.485 1.00 83.06 117 TYR A O 1
ATOM 922 N N . MET A 1 118 ? -7.021 -1.184 -0.171 1.00 85.81 118 MET A N 1
ATOM 923 C CA . MET A 1 118 ? -5.733 -1.868 -0.048 1.00 85.81 118 MET A CA 1
ATOM 924 C C . MET A 1 118 ? -4.692 -1.297 -1.023 1.00 85.81 118 MET A C 1
ATOM 926 O O . MET A 1 118 ? -3.558 -1.008 -0.619 1.00 85.81 118 MET A O 1
ATOM 930 N N . LEU A 1 119 ? -5.086 -1.065 -2.277 1.00 84.31 119 LEU A N 1
ATOM 931 C CA . LEU A 1 119 ? -4.201 -0.606 -3.352 1.00 84.31 119 LEU A CA 1
ATOM 932 C C . LEU A 1 119 ? -4.007 0.918 -3.413 1.00 84.31 119 LEU A C 1
ATOM 934 O O . LEU A 1 119 ? -3.265 1.389 -4.268 1.00 84.31 119 LEU A O 1
ATOM 938 N N . ASP A 1 120 ? -4.593 1.682 -2.481 1.00 76.50 120 ASP A N 1
ATOM 939 C CA . ASP A 1 120 ? -4.498 3.152 -2.441 1.00 76.50 120 ASP A CA 1
ATOM 940 C C . ASP A 1 120 ? -4.949 3.831 -3.745 1.00 76.50 120 ASP A C 1
ATOM 942 O O . ASP A 1 120 ? -4.379 4.847 -4.150 1.00 76.50 120 ASP A O 1
ATOM 946 N N . ALA A 1 121 ? -5.997 3.311 -4.389 1.00 64.25 121 ALA A N 1
ATOM 947 C CA . ALA A 1 121 ? -6.533 3.911 -5.615 1.00 64.25 121 ALA A CA 1
ATOM 948 C C . ALA A 1 121 ? -6.927 5.396 -5.423 1.00 64.25 121 ALA A C 1
ATOM 950 O O . ALA A 1 121 ? -6.796 6.198 -6.339 1.00 64.25 121 ALA A O 1
ATOM 951 N N . ASP A 1 122 ? -7.307 5.790 -4.201 1.00 60.47 122 ASP A N 1
ATOM 952 C CA . ASP A 1 122 ? -7.680 7.167 -3.845 1.00 60.47 122 ASP A CA 1
ATOM 953 C C . ASP A 1 122 ? -6.472 8.071 -3.496 1.00 60.47 122 ASP A C 1
ATOM 955 O O . ASP A 1 122 ? -6.642 9.249 -3.177 1.00 60.47 122 ASP A O 1
ATOM 959 N N . SER A 1 123 ? -5.235 7.556 -3.485 1.00 56.25 123 SER A N 1
ATOM 960 C CA . SER A 1 123 ? -4.070 8.318 -2.994 1.00 56.25 123 SER A CA 1
ATOM 961 C C . SER A 1 123 ? -3.655 9.488 -3.888 1.00 56.25 123 SER A C 1
ATOM 963 O O . SER A 1 123 ? -3.027 10.423 -3.382 1.00 56.25 123 SER A O 1
ATOM 965 N N . HIS A 1 124 ? -4.068 9.481 -5.158 1.00 56.62 124 HIS A N 1
ATOM 966 C CA . HIS A 1 124 ? -3.902 10.594 -6.094 1.00 56.62 124 HIS A CA 1
ATOM 967 C C . HIS A 1 124 ? -4.870 11.763 -5.842 1.00 56.62 124 HIS A C 1
ATOM 969 O O . HIS A 1 124 ? -4.725 12.819 -6.458 1.00 56.62 124 HIS A O 1
ATOM 975 N N . ALA A 1 125 ? -5.806 11.642 -4.891 1.00 58.91 125 ALA A N 1
ATOM 976 C CA . ALA A 1 125 ? -6.600 12.774 -4.435 1.00 58.91 125 ALA A CA 1
ATOM 977 C C . ALA A 1 125 ? -5.718 13.743 -3.626 1.00 58.91 125 ALA A C 1
ATOM 979 O O . ALA A 1 125 ? -5.409 13.527 -2.445 1.00 58.91 125 ALA A O 1
ATOM 980 N N . TRP A 1 126 ? -5.300 14.831 -4.278 1.00 57.31 126 TRP A N 1
ATOM 981 C CA . TRP A 1 126 ? -4.687 15.985 -3.626 1.00 57.31 126 TRP A CA 1
ATOM 982 C C . TRP A 1 126 ? -5.556 16.430 -2.442 1.00 57.31 126 TRP A C 1
ATOM 984 O O . TRP A 1 126 ? -6.764 16.618 -2.573 1.00 57.31 126 TRP A O 1
ATOM 994 N N . SER A 1 127 ? -4.951 16.621 -1.269 1.00 67.50 127 SER A N 1
ATOM 995 C CA . SER A 1 127 ? -5.659 17.090 -0.074 1.00 67.50 127 SER A CA 1
ATOM 996 C C . SER A 1 127 ? -4.957 18.305 0.513 1.00 67.50 127 SER A C 1
ATOM 998 O O . SER A 1 127 ? -3.774 18.238 0.849 1.00 67.50 127 SER A O 1
ATOM 1000 N N . MET A 1 128 ? -5.713 19.387 0.720 1.00 73.50 128 MET A N 1
ATOM 1001 C CA . MET A 1 128 ? -5.224 20.630 1.333 1.00 73.50 128 MET A CA 1
ATOM 1002 C C . MET A 1 128 ? -4.614 20.402 2.731 1.00 73.50 128 MET A C 1
ATOM 1004 O O . MET A 1 128 ? -3.715 21.115 3.166 1.00 73.50 128 MET A O 1
ATOM 1008 N N . ARG A 1 129 ? -5.071 19.368 3.454 1.00 75.62 129 ARG A N 1
ATOM 1009 C CA . ARG A 1 129 ? -4.499 18.996 4.759 1.00 75.62 129 ARG A CA 1
ATOM 1010 C C . ARG A 1 129 ? -3.108 18.377 4.618 1.00 75.62 129 ARG A C 1
ATOM 1012 O O . ARG A 1 129 ? -2.229 18.693 5.415 1.00 75.62 129 ARG A O 1
ATOM 1019 N N . LYS A 1 130 ? -2.894 17.527 3.601 1.00 74.69 130 LYS A N 1
ATOM 1020 C CA . LYS A 1 130 ? -1.579 16.924 3.315 1.00 74.69 130 LYS A CA 1
ATOM 1021 C C . LYS A 1 130 ? -0.574 17.989 2.880 1.00 74.69 130 LYS A C 1
ATOM 1023 O O . LYS A 1 130 ? 0.545 17.970 3.380 1.00 74.69 130 LYS A O 1
ATOM 1028 N N . SER A 1 131 ? -0.969 18.926 2.012 1.00 80.81 131 SER A N 1
ATOM 1029 C CA . SER A 1 131 ? -0.081 20.016 1.580 1.00 80.81 131 SER A CA 1
ATOM 1030 C C . SER A 1 131 ? 0.318 20.914 2.753 1.00 80.81 131 SER A C 1
ATOM 1032 O O . SER A 1 131 ? 1.504 21.170 2.934 1.00 80.81 131 SER A O 1
ATOM 1034 N N . LYS A 1 132 ? -0.635 21.298 3.615 1.00 84.81 132 LYS A N 1
ATOM 1035 C CA . LYS A 1 132 ? -0.356 22.096 4.819 1.00 84.81 132 LYS A CA 1
ATOM 1036 C C . LYS A 1 132 ? 0.565 21.367 5.807 1.00 84.81 132 LYS A C 1
ATOM 1038 O O . LYS A 1 132 ? 1.501 21.965 6.325 1.00 84.81 132 LYS A O 1
ATOM 1043 N N . ALA A 1 133 ? 0.345 20.073 6.047 1.00 82.94 133 ALA A N 1
ATOM 1044 C CA . ALA A 1 133 ? 1.222 19.277 6.908 1.00 82.94 133 ALA A CA 1
ATOM 1045 C C . ALA A 1 133 ? 2.640 19.145 6.328 1.00 82.94 133 ALA A C 1
ATOM 1047 O O . ALA A 1 133 ? 3.616 19.255 7.066 1.00 82.94 133 ALA A O 1
ATOM 1048 N N . ASN A 1 134 ? 2.762 18.936 5.014 1.00 84.62 134 ASN A N 1
ATOM 1049 C CA . ASN A 1 134 ? 4.063 18.859 4.358 1.00 84.62 134 ASN A CA 1
ATOM 1050 C C . ASN A 1 134 ? 4.793 20.209 4.396 1.00 84.62 134 ASN A C 1
ATOM 1052 O O . ASN A 1 134 ? 5.983 20.248 4.686 1.00 84.62 134 ASN A O 1
ATOM 1056 N N . TRP A 1 135 ? 4.064 21.311 4.201 1.00 86.88 135 TRP A N 1
ATOM 1057 C CA . TRP A 1 135 ? 4.582 22.667 4.374 1.00 86.88 135 TRP A CA 1
ATOM 1058 C C . TRP A 1 135 ? 5.133 22.890 5.783 1.00 86.88 135 TRP A C 1
ATOM 1060 O O . TRP A 1 135 ? 6.276 23.306 5.926 1.00 86.88 135 TRP A O 1
ATOM 1070 N N . PHE A 1 136 ? 4.379 22.539 6.831 1.00 87.44 136 PHE A N 1
ATOM 1071 C CA . PHE A 1 136 ? 4.870 22.677 8.205 1.00 87.44 136 PHE A CA 1
ATOM 1072 C C . PHE A 1 136 ? 6.110 21.829 8.491 1.00 87.44 136 PHE A C 1
ATOM 1074 O O . PHE A 1 136 ? 6.984 22.284 9.219 1.00 87.44 136 PHE A O 1
ATOM 1081 N N . ARG A 1 137 ? 6.225 20.629 7.907 1.00 87.56 137 ARG A N 1
ATOM 1082 C CA . ARG A 1 137 ? 7.450 19.820 8.019 1.00 87.56 137 ARG A CA 1
ATOM 1083 C C . ARG A 1 137 ? 8.644 20.510 7.365 1.00 87.56 137 ARG A C 1
ATOM 1085 O O . ARG A 1 137 ? 9.712 20.531 7.959 1.00 87.56 137 ARG A O 1
ATOM 1092 N N . ILE A 1 138 ? 8.456 21.090 6.179 1.00 89.06 138 ILE A N 1
ATOM 1093 C CA . ILE A 1 138 ? 9.506 21.845 5.481 1.00 89.06 138 ILE A CA 1
ATOM 1094 C C . ILE A 1 138 ? 9.921 23.062 6.313 1.00 89.06 138 ILE A C 1
ATOM 1096 O O . ILE A 1 138 ? 11.107 23.257 6.549 1.00 89.06 138 ILE A O 1
ATOM 1100 N N . VAL A 1 139 ? 8.955 23.834 6.820 1.00 91.06 139 VAL A N 1
ATOM 1101 C CA . VAL A 1 139 ? 9.226 24.997 7.678 1.00 91.06 139 VAL A CA 1
ATOM 1102 C C . VAL A 1 139 ? 9.955 24.588 8.957 1.00 91.06 139 VAL A C 1
ATOM 1104 O O . VAL A 1 139 ? 10.912 25.254 9.316 1.00 91.06 139 VAL A O 1
ATOM 1107 N N . ALA A 1 140 ? 9.566 23.485 9.605 1.00 89.31 140 ALA A N 1
ATOM 1108 C CA . ALA A 1 140 ? 10.228 22.993 10.816 1.00 89.31 140 ALA A CA 1
ATOM 1109 C C . ALA A 1 140 ? 11.693 22.586 10.572 1.00 89.31 140 ALA A C 1
ATOM 1111 O O . ALA A 1 140 ? 12.554 22.830 11.414 1.00 89.31 140 ALA A O 1
ATOM 1112 N N . VAL A 1 141 ? 11.987 21.984 9.415 1.00 90.25 141 VAL A N 1
ATOM 1113 C CA . VAL A 1 141 ? 13.366 21.658 9.016 1.00 90.25 141 VAL A CA 1
ATOM 1114 C C . VAL A 1 141 ? 14.159 22.933 8.721 1.00 90.25 141 VAL A C 1
ATOM 1116 O O . VAL A 1 141 ? 15.294 23.057 9.169 1.00 90.25 141 VAL A O 1
ATOM 1119 N N . LEU A 1 142 ? 13.563 23.903 8.020 1.00 90.31 142 LEU A N 1
ATOM 1120 C CA . LEU A 1 142 ? 14.208 25.187 7.730 1.00 90.31 142 LEU A CA 1
ATOM 1121 C C . LEU A 1 142 ? 14.461 26.010 8.999 1.00 90.31 142 LEU A C 1
ATOM 1123 O O . LEU A 1 142 ? 15.522 26.603 9.121 1.00 90.31 142 LEU A O 1
ATOM 1127 N N . SER A 1 143 ? 13.532 26.007 9.958 1.00 86.81 143 SER A N 1
ATOM 1128 C CA . SER A 1 143 ? 13.698 26.696 11.244 1.00 86.81 143 SER A CA 1
ATOM 1129 C C . SER A 1 143 ? 14.728 26.044 12.160 1.00 86.81 143 SER A C 1
ATOM 1131 O O . SER A 1 143 ? 15.135 26.665 13.125 1.00 86.81 143 SER A O 1
ATOM 1133 N N . TRP A 1 144 ? 15.092 24.784 11.913 1.00 80.44 144 TRP A N 1
ATOM 1134 C CA . TRP A 1 144 ? 16.188 24.123 12.623 1.00 80.44 144 TRP A CA 1
ATOM 1135 C C . TRP A 1 144 ? 17.551 24.409 11.979 1.00 80.44 144 TRP A C 1
ATOM 1137 O O . TRP A 1 144 ? 18.577 24.331 12.644 1.00 80.44 144 TRP A O 1
ATOM 1147 N N . ALA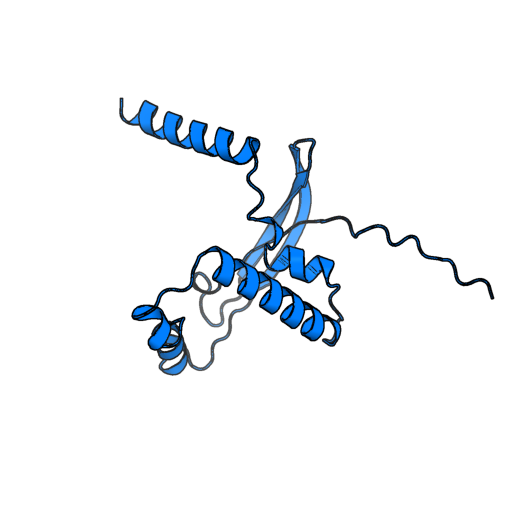 A 1 145 ? 17.565 24.712 10.679 1.00 76.44 145 ALA A N 1
ATOM 1148 C CA . ALA A 1 145 ? 18.778 25.039 9.935 1.00 76.44 145 ALA A CA 1
ATOM 1149 C C . ALA A 1 145 ? 19.225 26.509 10.092 1.00 76.44 145 ALA A C 1
ATOM 1151 O O . ALA A 1 145 ? 20.325 26.845 9.657 1.00 76.44 145 ALA A O 1
ATOM 1152 N N . ILE A 1 146 ? 18.372 27.361 10.672 1.00 61.12 146 ILE A N 1
ATOM 1153 C CA . ILE A 1 146 ? 18.637 28.762 11.046 1.00 61.12 146 ILE A CA 1
ATOM 1154 C C . ILE A 1 146 ? 18.892 28.805 12.550 1.00 61.12 146 ILE A C 1
ATOM 1156 O O . ILE A 1 146 ? 19.854 29.492 12.954 1.00 61.12 146 ILE A O 1
#

Foldseek 3Di:
DDDPPPPPPPDDDLADDDDDPVVADAQDWDWDKDFGWDQDPVGIDGNGIDTDIDHHHDPPPPDPVVVVVVDDPDPPVCVVP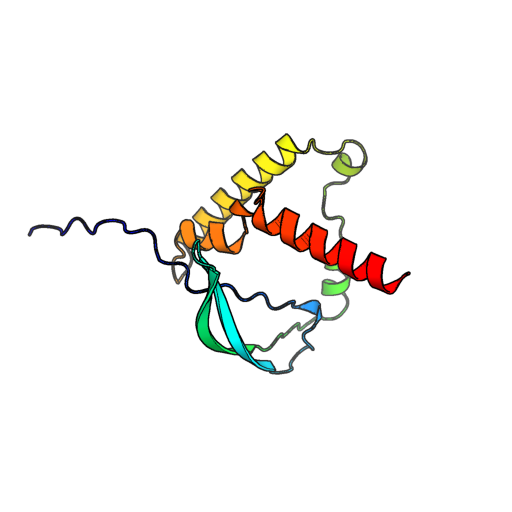PDDPVRVLVVLVVVLVVVLVVQCPDVVRDHSSVSCVNSVNVVPPDDPVVVVVVVVVVVVVVVVVD

Sequence (146 aa):
MFADVSEERPDCRIGKIRIRVSTLESNKIYTSSYPLLVLTRTGLKKMGEIELAVRFACPSFMPDTCAVYGQPLLPKMHYIRPLGVAQQEALRGAATKMVAQWLARSEPPMGHEVVRYMLDADSHAWSMRKSKANWFRIVAVLSWAI

pLDDT: mean 80.49, std 13.4, range [33.91, 93.5]

Radius of gyration: 20.73 Å; chains: 1; bounding box: 60×50×43 Å

Secondary structure (DSSP, 8-state):
--------PPPP--------GGGSPBT-EEEEEEEEEEEETTEEEEEEEEEEEEEB--TTTTTHHHHHHHS-SS-THHHHSPPPHHHHHHHHHHHHHHHHHHHTTSSSPPPHHHHHHHTTGGGGS--HHHHHHHHHHHHHHHHHH-